Protein AF-A0A6I7D392-F1 (afdb_monomer_lite)

Organism: NCBI:txid1987580

Secondary structure (DSSP, 8-state):
--TTEEEETTEEEEHHHHHHHTT---HHHHHHHHHHTTTT-SSSS-HHHHHHHHHHHHHHHHHHHH--

Foldseek 3Di:
DDPQWDDDPNDTDGLVVVCVVVVVPQVLVSVLVSLVVCQPVPPPDHSVVSVVSSVVSVVVSVVVVVVD

pLDDT: mean 90.29, std 8.84, range [56.88, 97.75]

Sequence (68 aa):
MSKYDRPCKGVTIDVYDVLKAFEVTNPALQHLIKKALCAGLRGHKDKEQDLCEVLASAKRAIEMETEK

Radius of gyration: 13.15 Å; chains: 1; bounding box: 32×22×36 Å

Structure (mmCIF, N/CA/C/O backbone):
data_AF-A0A6I7D392-F1
#
_entry.id   AF-A0A6I7D392-F1
#
loop_
_atom_site.group_PDB
_atom_site.id
_atom_site.type_symbol
_atom_site.label_atom_id
_atom_site.label_alt_id
_atom_site.label_comp_id
_atom_site.label_asym_id
_atom_site.label_entity_id
_atom_site.label_seq_id
_atom_site.pdbx_PDB_ins_code
_atom_site.Cartn_x
_atom_site.Cartn_y
_atom_site.Cartn_z
_atom_site.occupancy
_atom_site.B_iso_or_equiv
_atom_site.auth_seq_id
_atom_site.auth_comp_id
_atom_site.auth_asym_id
_atom_site.auth_atom_id
_atom_site.pdbx_PDB_model_num
ATOM 1 N N . MET A 1 1 ? 1.466 7.227 -18.820 1.00 67.44 1 MET A N 1
ATOM 2 C CA . MET A 1 1 ? 1.786 6.263 -17.752 1.00 67.44 1 MET A CA 1
ATOM 3 C C . MET A 1 1 ? 1.865 7.010 -16.433 1.00 67.44 1 MET A C 1
ATOM 5 O O . MET A 1 1 ? 2.657 7.939 -16.311 1.00 67.44 1 MET A O 1
ATOM 9 N N . SER A 1 2 ? 0.993 6.671 -15.491 1.00 80.75 2 SER A N 1
ATOM 10 C CA . SER A 1 2 ? 1.034 7.139 -14.108 1.00 80.75 2 SER A CA 1
ATOM 11 C C . SER A 1 2 ? 2.276 6.592 -13.399 1.00 80.75 2 SER A C 1
ATOM 13 O O . SER A 1 2 ? 2.806 5.539 -13.747 1.00 80.75 2 SER A O 1
ATOM 15 N N . LYS A 1 3 ? 2.719 7.262 -12.328 1.00 79.38 3 LYS A N 1
ATOM 16 C CA . LYS A 1 3 ? 3.803 6.767 -11.453 1.00 79.38 3 LYS A CA 1
ATOM 17 C C . LYS A 1 3 ? 3.485 5.419 -10.785 1.00 79.38 3 LYS A C 1
ATOM 19 O O . LYS A 1 3 ? 4.388 4.776 -10.244 1.00 79.38 3 LYS A O 1
ATOM 24 N N . TYR A 1 4 ? 2.213 5.022 -10.804 1.00 86.44 4 TYR A N 1
ATOM 25 C CA . TYR A 1 4 ? 1.692 3.785 -10.228 1.00 86.44 4 TYR A CA 1
ATOM 26 C C . TYR A 1 4 ? 1.479 2.665 -11.250 1.00 86.44 4 TYR A C 1
ATOM 28 O O . TYR A 1 4 ? 1.212 1.542 -10.843 1.00 86.44 4 TYR A O 1
ATOM 36 N N . ASP A 1 5 ? 1.672 2.933 -12.539 1.00 90.62 5 ASP A N 1
ATOM 37 C CA . ASP A 1 5 ? 1.544 1.905 -13.566 1.00 90.62 5 ASP A CA 1
ATOM 38 C C . ASP A 1 5 ? 2.716 0.926 -13.476 1.00 90.62 5 ASP A C 1
ATOM 40 O O . ASP A 1 5 ? 3.883 1.334 -13.386 1.00 90.62 5 ASP A O 1
ATOM 44 N N . ARG A 1 6 ? 2.428 -0.376 -13.500 1.00 90.62 6 ARG A N 1
ATOM 45 C CA . ARG A 1 6 ? 3.440 -1.436 -13.507 1.00 90.62 6 ARG A CA 1
ATOM 46 C C . ARG A 1 6 ? 3.149 -2.462 -14.602 1.00 90.62 6 ARG A C 1
ATOM 48 O O . ARG A 1 6 ? 2.057 -3.029 -14.612 1.00 90.62 6 ARG A O 1
ATOM 55 N N . PRO A 1 7 ? 4.102 -2.736 -15.513 1.00 92.56 7 PRO A N 1
ATOM 56 C CA . PRO A 1 7 ? 3.949 -3.819 -16.473 1.00 92.56 7 PRO A CA 1
ATOM 57 C C . PRO A 1 7 ? 4.037 -5.166 -15.746 1.00 92.56 7 PRO A C 1
ATOM 59 O O . PRO A 1 7 ? 4.958 -5.410 -14.967 1.00 92.56 7 PRO A O 1
ATOM 62 N N . CYS A 1 8 ? 3.085 -6.054 -16.005 1.00 91.69 8 CYS A N 1
ATOM 63 C CA . CYS A 1 8 ? 3.020 -7.390 -15.430 1.00 91.69 8 CYS A CA 1
ATOM 64 C C . CYS A 1 8 ? 2.391 -8.342 -16.450 1.00 91.69 8 CYS A C 1
ATOM 66 O O . CYS A 1 8 ? 1.274 -8.115 -16.900 1.00 91.69 8 CYS A O 1
ATOM 68 N N . LYS A 1 9 ? 3.104 -9.411 -16.833 1.00 93.31 9 LYS A N 1
ATOM 69 C CA . LYS A 1 9 ? 2.603 -10.458 -17.750 1.00 93.31 9 LYS A CA 1
ATOM 70 C C . LYS A 1 9 ? 1.952 -9.923 -19.044 1.00 93.31 9 LYS A C 1
ATOM 72 O O . LYS A 1 9 ? 0.939 -10.446 -19.492 1.00 93.31 9 LYS A O 1
ATOM 77 N N . GLY A 1 10 ? 2.531 -8.885 -19.648 1.00 94.25 10 GLY A N 1
ATOM 78 C CA . GLY A 1 10 ? 2.046 -8.320 -20.916 1.00 94.25 10 GLY A CA 1
ATOM 79 C C . GLY A 1 10 ? 0.878 -7.335 -20.793 1.00 94.25 10 GLY A C 1
ATOM 80 O O . GLY A 1 10 ? 0.415 -6.836 -21.814 1.00 94.25 10 GLY A O 1
ATOM 81 N N . VAL A 1 11 ? 0.433 -7.009 -19.576 1.00 94.94 11 VAL A N 1
ATOM 82 C CA . VAL A 1 11 ? -0.544 -5.942 -19.314 1.00 94.94 11 VAL A CA 1
ATOM 83 C C . VAL A 1 11 ? 0.045 -4.879 -18.389 1.00 94.94 11 VAL A C 1
ATOM 85 O O . VAL A 1 11 ? 0.968 -5.149 -17.620 1.00 94.94 11 VAL A O 1
ATOM 88 N N . THR A 1 12 ? -0.487 -3.662 -18.452 1.00 94.50 12 THR A N 1
ATOM 89 C CA . THR A 1 12 ? -0.146 -2.588 -17.511 1.00 94.50 12 THR A CA 1
ATOM 90 C C . THR A 1 12 ? -1.182 -2.563 -16.397 1.00 94.50 12 THR A C 1
ATOM 92 O O . THR A 1 12 ? -2.372 -2.452 -16.672 1.00 94.50 12 THR A O 1
ATOM 95 N N . ILE A 1 13 ? -0.729 -2.673 -15.151 1.00 93.31 13 ILE A N 1
ATOM 96 C CA . ILE A 1 13 ? -1.574 -2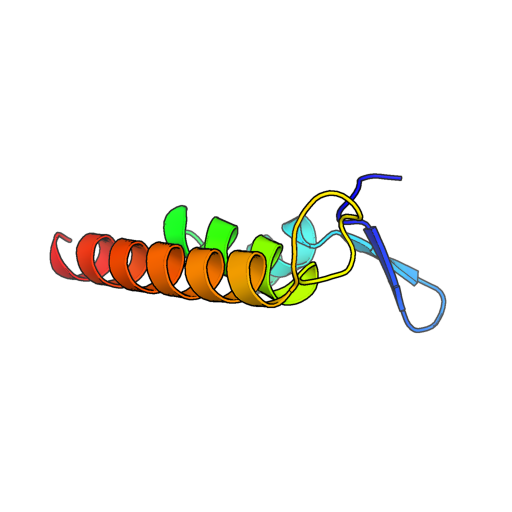.627 -13.957 1.00 93.31 13 ILE A CA 1
ATOM 97 C C . ILE A 1 13 ? -1.432 -1.248 -13.311 1.00 93.31 13 ILE A C 1
ATOM 99 O O . ILE A 1 13 ? -0.314 -0.867 -12.959 1.00 93.31 13 ILE A O 1
ATOM 103 N N . ASP A 1 14 ? -2.540 -0.532 -13.107 1.00 91.81 14 ASP A N 1
ATOM 104 C CA . ASP A 1 14 ? -2.581 0.635 -12.218 1.00 91.81 14 ASP A CA 1
ATOM 105 C C . ASP A 1 14 ? -2.879 0.169 -10.779 1.00 91.81 14 ASP A C 1
ATOM 107 O O . ASP A 1 14 ? -3.808 -0.601 -10.526 1.00 91.81 14 ASP A O 1
ATOM 111 N N . VAL A 1 15 ? -2.102 0.647 -9.802 1.00 92.25 15 VAL A N 1
ATOM 112 C CA . VAL A 1 15 ? -2.352 0.391 -8.373 1.00 92.25 15 VAL A CA 1
ATOM 113 C C . VAL A 1 15 ? -3.765 0.810 -7.960 1.00 92.25 15 VAL A C 1
ATOM 115 O O . VAL A 1 15 ? -4.348 0.157 -7.101 1.00 92.25 15 VAL A O 1
ATOM 118 N N . TYR A 1 16 ? -4.339 1.865 -8.542 1.00 92.19 16 TYR A N 1
ATOM 119 C CA . TYR A 1 16 ? -5.705 2.277 -8.206 1.00 92.19 16 TYR A CA 1
ATOM 120 C C . TYR A 1 16 ? -6.760 1.244 -8.622 1.00 92.19 16 TYR A C 1
ATOM 122 O O . TYR A 1 16 ? -7.711 1.028 -7.869 1.00 92.19 16 TYR A O 1
ATOM 130 N N . ASP A 1 17 ? -6.564 0.554 -9.748 1.00 94.25 17 ASP A N 1
ATOM 131 C CA . ASP A 1 17 ? -7.449 -0.536 -10.170 1.00 94.25 17 ASP A CA 1
ATOM 132 C C . ASP A 1 17 ? -7.352 -1.724 -9.211 1.00 94.25 17 ASP A C 1
ATOM 134 O O . ASP A 1 17 ? -8.368 -2.319 -8.856 1.00 94.25 17 ASP A O 1
ATOM 138 N N . VAL A 1 18 ? -6.149 -2.021 -8.708 1.00 94.75 18 VAL A N 1
ATOM 139 C CA . VAL A 1 18 ? -5.943 -3.047 -7.673 1.00 94.75 18 VAL A CA 1
ATOM 140 C C . VAL A 1 18 ? -6.644 -2.655 -6.373 1.00 94.75 18 VAL A C 1
ATOM 142 O O . VAL A 1 18 ? -7.372 -3.461 -5.804 1.00 94.75 18 VAL A O 1
ATOM 145 N N . LEU A 1 19 ? -6.484 -1.411 -5.910 1.00 96.62 19 LEU A N 1
ATOM 146 C CA . LEU A 1 19 ? -7.166 -0.927 -4.704 1.00 96.62 19 LEU A CA 1
ATOM 147 C C . LEU A 1 19 ? -8.688 -1.056 -4.827 1.00 96.62 19 LEU A C 1
ATOM 149 O O . LEU A 1 19 ? -9.343 -1.468 -3.873 1.00 96.62 19 LEU A O 1
ATOM 153 N N . LYS A 1 20 ? -9.239 -0.744 -6.005 1.00 96.31 20 LYS A N 1
ATOM 154 C CA . LYS A 1 20 ? -10.667 -0.895 -6.292 1.00 96.31 20 LYS A CA 1
ATOM 155 C C . LYS A 1 20 ? -11.096 -2.364 -6.331 1.00 96.31 20 LYS A C 1
ATOM 157 O O . LYS A 1 20 ? -12.127 -2.692 -5.759 1.00 96.31 20 LYS A O 1
ATOM 162 N N . ALA A 1 21 ? -10.317 -3.237 -6.969 1.00 97.00 21 ALA A N 1
ATOM 163 C CA . ALA A 1 21 ? -10.617 -4.666 -7.081 1.00 97.00 21 ALA A CA 1
ATOM 164 C C . ALA A 1 21 ? -10.640 -5.389 -5.724 1.00 97.00 21 ALA A C 1
ATOM 166 O O . ALA A 1 21 ? -11.383 -6.349 -5.557 1.00 97.00 21 ALA A O 1
ATOM 167 N N . PHE A 1 22 ? -9.845 -4.917 -4.762 1.00 97.31 22 PHE A N 1
ATOM 168 C CA . PHE A 1 22 ? -9.821 -5.415 -3.383 1.00 97.31 22 PHE A CA 1
ATOM 169 C C . PHE A 1 22 ? -10.729 -4.615 -2.432 1.00 97.31 22 PHE A C 1
ATOM 171 O O . PHE A 1 22 ? -10.634 -4.787 -1.220 1.00 97.31 22 PHE A O 1
ATOM 178 N N . GLU A 1 23 ? -11.567 -3.715 -2.961 1.00 97.12 23 GLU A N 1
ATOM 179 C CA . GLU A 1 23 ? -12.499 -2.879 -2.189 1.00 97.12 23 GLU A CA 1
ATOM 180 C C . GLU A 1 23 ? -11.829 -2.106 -1.037 1.00 97.12 23 GLU A C 1
ATOM 182 O O . GLU A 1 23 ? -12.400 -1.886 0.033 1.00 97.12 23 GLU A O 1
ATOM 187 N N . VAL A 1 24 ? -10.592 -1.647 -1.249 1.00 96.56 24 VAL A N 1
ATOM 188 C CA . VAL A 1 24 ? -9.851 -0.877 -0.247 1.00 96.56 24 VAL A CA 1
ATOM 189 C C . VAL A 1 24 ? -10.455 0.523 -0.141 1.00 96.56 24 VAL A C 1
ATOM 191 O O . VAL A 1 24 ? -10.136 1.416 -0.925 1.00 96.56 24 VAL A O 1
ATOM 194 N N . THR A 1 25 ? -11.316 0.737 0.851 1.00 95.12 25 THR A N 1
ATOM 195 C CA . THR A 1 25 ? -12.021 2.014 1.069 1.00 95.12 25 THR A CA 1
ATOM 196 C C . THR A 1 25 ? -11.319 2.941 2.057 1.00 95.12 25 THR A C 1
ATOM 198 O O . THR A 1 25 ? -11.469 4.159 1.968 1.00 95.12 25 THR A O 1
ATOM 201 N N . ASN A 1 26 ? -10.515 2.398 2.976 1.00 96.31 26 ASN A N 1
ATOM 202 C CA . ASN A 1 26 ? -9.792 3.198 3.960 1.00 96.31 26 ASN A CA 1
ATOM 203 C C . ASN A 1 26 ? -8.674 4.018 3.279 1.00 96.31 26 ASN A C 1
ATOM 205 O O . ASN A 1 26 ? -7.734 3.434 2.727 1.00 96.31 26 ASN A O 1
ATOM 209 N N . PRO A 1 27 ? -8.715 5.363 3.332 1.00 95.25 27 PRO A N 1
ATOM 210 C CA . PRO A 1 27 ? -7.754 6.202 2.618 1.00 95.25 27 PRO A CA 1
ATOM 211 C C . PRO A 1 27 ? -6.321 6.056 3.152 1.00 95.25 27 PRO A C 1
ATOM 213 O O . PRO A 1 27 ? -5.365 6.090 2.374 1.00 95.25 27 PRO A O 1
ATOM 216 N N . ALA A 1 28 ? -6.135 5.836 4.458 1.00 96.69 28 ALA A N 1
ATOM 217 C CA . ALA A 1 28 ? -4.812 5.588 5.026 1.00 96.69 28 ALA A CA 1
ATOM 218 C C . ALA A 1 28 ? -4.241 4.240 4.554 1.00 96.69 28 ALA A C 1
ATOM 220 O O . ALA A 1 28 ? -3.054 4.158 4.222 1.00 96.69 28 ALA A O 1
ATOM 221 N N . LEU A 1 29 ? -5.093 3.219 4.414 1.00 96.69 29 LEU A N 1
ATOM 222 C CA . LEU A 1 29 ? -4.709 1.923 3.853 1.00 96.69 29 LEU A CA 1
ATOM 223 C C . LEU A 1 29 ? -4.358 2.020 2.358 1.00 96.69 29 LEU A C 1
ATOM 225 O O . LEU A 1 29 ? -3.365 1.442 1.915 1.00 96.69 29 LEU A O 1
ATOM 229 N N . GLN A 1 30 ? -5.091 2.823 1.581 1.00 96.25 30 GLN A N 1
ATOM 230 C CA . GLN A 1 30 ? -4.730 3.113 0.187 1.00 96.25 30 GLN A CA 1
ATOM 231 C C . GLN A 1 30 ? -3.343 3.770 0.083 1.00 96.25 30 GLN A C 1
ATOM 233 O O . GLN A 1 30 ? -2.526 3.397 -0.766 1.00 96.25 30 GLN A O 1
ATOM 238 N N . HIS A 1 31 ? -3.044 4.743 0.952 1.00 93.94 31 HIS A N 1
ATOM 239 C CA . HIS A 1 31 ? -1.724 5.375 1.006 1.00 93.94 31 HIS A CA 1
ATOM 240 C C . HIS A 1 31 ? -0.619 4.390 1.388 1.00 93.94 31 HIS A C 1
ATOM 242 O O . HIS A 1 31 ? 0.446 4.423 0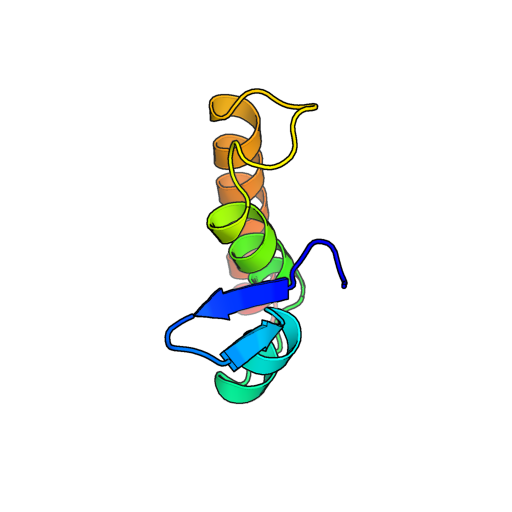.766 1.00 93.94 31 HIS A O 1
ATOM 248 N N . LEU A 1 32 ? -0.879 3.514 2.361 1.00 96.25 32 LEU A N 1
ATOM 249 C CA . LEU A 1 32 ? 0.037 2.454 2.770 1.00 96.25 32 LEU A CA 1
ATOM 250 C C . LEU A 1 32 ? 0.433 1.583 1.580 1.00 96.25 32 LEU A C 1
ATOM 252 O O . LEU A 1 32 ? 1.619 1.482 1.276 1.00 96.25 32 LEU A O 1
ATOM 256 N N . ILE A 1 33 ? -0.543 1.005 0.875 1.00 95.62 33 ILE A N 1
ATOM 257 C CA . ILE A 1 33 ? -0.293 0.065 -0.230 1.00 95.62 33 ILE A CA 1
ATOM 258 C C . ILE A 1 33 ? 0.511 0.749 -1.339 1.00 95.62 3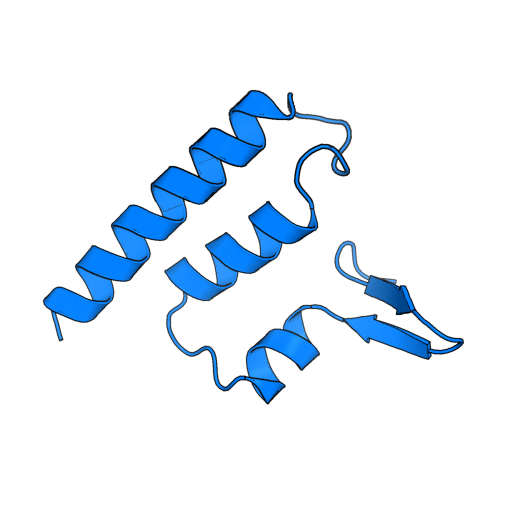3 ILE A C 1
ATOM 260 O O . ILE A 1 33 ? 1.514 0.217 -1.817 1.00 95.62 33 ILE A O 1
ATOM 264 N N . LYS A 1 34 ? 0.136 1.981 -1.700 1.00 91.81 34 LYS A N 1
ATOM 265 C CA . LYS A 1 34 ? 0.849 2.766 -2.718 1.00 91.81 34 LYS A CA 1
ATOM 266 C C . LYS A 1 34 ? 2.300 3.052 -2.340 1.00 91.81 34 LYS A C 1
ATOM 268 O O . LYS A 1 34 ? 3.148 3.089 -3.229 1.00 91.81 34 LYS A O 1
ATOM 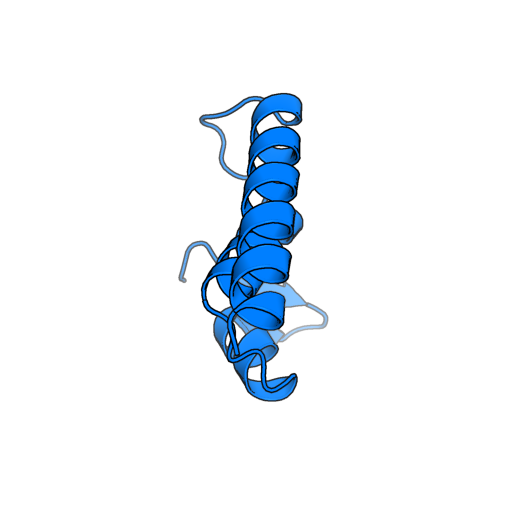273 N N . LYS A 1 35 ? 2.585 3.307 -1.060 1.00 90.81 35 LYS A N 1
ATOM 274 C CA . LYS A 1 35 ? 3.954 3.517 -0.571 1.00 90.81 35 LYS A CA 1
ATOM 275 C C . LYS A 1 35 ? 4.730 2.204 -0.545 1.00 90.81 35 LYS A C 1
ATOM 277 O O . LYS A 1 35 ? 5.829 2.166 -1.081 1.00 90.81 35 LYS A O 1
ATOM 282 N N . ALA A 1 36 ? 4.133 1.131 -0.030 1.00 93.31 36 ALA A N 1
ATOM 283 C CA . ALA A 1 36 ? 4.763 -0.183 0.067 1.00 93.31 36 ALA A CA 1
ATOM 284 C C . ALA A 1 36 ? 5.175 -0.732 -1.309 1.00 93.31 36 ALA A C 1
ATOM 286 O O . ALA A 1 36 ? 6.313 -1.158 -1.484 1.00 93.31 36 ALA A O 1
ATOM 287 N N . LEU A 1 37 ? 4.299 -0.633 -2.316 1.00 91.62 37 LEU A N 1
ATOM 288 C CA . LEU A 1 37 ? 4.594 -1.073 -3.688 1.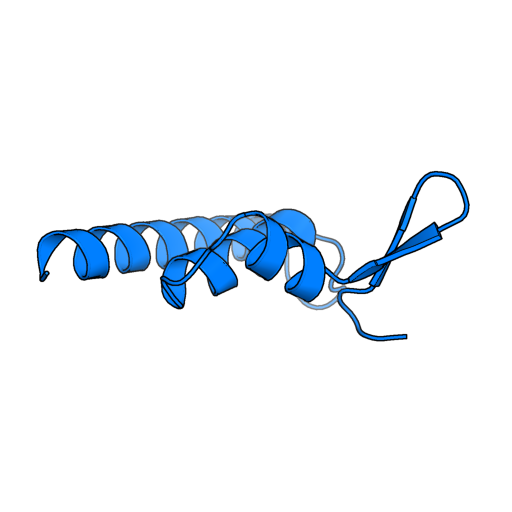00 91.62 37 LEU A CA 1
ATOM 289 C C . LEU A 1 37 ? 5.646 -0.207 -4.404 1.00 91.62 37 LEU A C 1
ATOM 291 O O . LEU A 1 37 ? 6.206 -0.626 -5.415 1.00 91.62 37 LEU A O 1
ATOM 295 N N . CYS A 1 38 ? 5.889 1.017 -3.927 1.00 87.31 38 CYS A N 1
ATOM 296 C CA . CYS A 1 38 ? 6.811 1.971 -4.549 1.00 87.31 38 CYS A CA 1
ATOM 297 C C . CYS A 1 38 ? 8.068 2.261 -3.711 1.00 87.31 38 CYS A C 1
ATOM 299 O O . CYS A 1 38 ? 8.840 3.136 -4.107 1.00 87.31 38 CYS A O 1
ATOM 301 N N . ALA A 1 39 ? 8.274 1.575 -2.584 1.00 87.81 39 ALA A N 1
ATOM 302 C CA . ALA A 1 39 ? 9.372 1.856 -1.662 1.00 87.81 39 ALA A CA 1
ATOM 303 C C . ALA A 1 39 ? 10.737 1.644 -2.337 1.00 87.81 39 ALA A C 1
ATOM 305 O O . ALA A 1 39 ? 10.997 0.589 -2.916 1.00 87.81 39 ALA A O 1
ATOM 306 N N . GLY A 1 40 ? 11.603 2.658 -2.289 1.00 81.00 40 GLY A N 1
ATOM 307 C CA . GLY A 1 40 ? 12.920 2.643 -2.933 1.00 81.00 40 GLY A CA 1
ATOM 308 C C . GLY A 1 40 ? 12.901 2.815 -4.459 1.00 81.00 40 GLY A C 1
ATOM 309 O O . GLY A 1 40 ? 13.958 2.830 -5.079 1.00 81.00 40 GLY A O 1
ATOM 310 N N . LEU A 1 41 ? 11.727 2.981 -5.083 1.00 80.81 41 LEU A N 1
ATOM 311 C CA . LEU A 1 41 ? 11.593 3.188 -6.535 1.00 80.81 41 LEU A CA 1
ATOM 312 C C . LEU A 1 41 ? 11.423 4.664 -6.924 1.00 80.81 41 LEU A C 1
ATOM 314 O O . LEU A 1 41 ? 11.393 4.993 -8.106 1.00 80.81 41 LEU A O 1
ATOM 318 N N . ARG A 1 42 ? 11.252 5.565 -5.947 1.00 67.94 42 ARG A N 1
ATOM 319 C CA . ARG A 1 42 ? 10.870 6.969 -6.194 1.00 67.94 42 ARG A CA 1
ATOM 320 C C . ARG A 1 42 ? 12.046 7.940 -6.302 1.00 67.94 42 ARG A C 1
ATOM 322 O O . ARG A 1 42 ? 11.799 9.133 -6.441 1.00 67.94 42 ARG A O 1
ATOM 329 N N . GLY A 1 43 ? 13.288 7.452 -6.233 1.00 65.62 43 GLY A N 1
ATOM 330 C CA . GLY A 1 43 ? 14.529 8.190 -6.526 1.00 65.62 43 GLY A CA 1
ATOM 331 C C . GLY A 1 43 ? 14.899 9.348 -5.585 1.00 65.62 43 GLY A C 1
ATOM 332 O O . GLY A 1 43 ? 16.060 9.727 -5.535 1.00 65.62 43 GLY A O 1
ATOM 333 N N . HIS A 1 44 ? 13.945 9.900 -4.830 1.00 69.00 44 HIS A N 1
ATOM 334 C CA . HIS A 1 44 ? 14.141 11.074 -3.971 1.00 69.00 44 HIS A CA 1
ATOM 335 C C . HIS A 1 44 ? 14.315 10.755 -2.481 1.00 69.00 44 HIS A C 1
ATOM 337 O O . HIS A 1 44 ? 14.744 11.626 -1.730 1.00 69.00 44 HIS A O 1
ATOM 343 N N . LYS A 1 45 ? 13.934 9.555 -2.033 1.00 71.38 45 LYS A N 1
ATOM 344 C CA . LYS A 1 45 ? 13.939 9.160 -0.618 1.00 71.38 45 LYS A CA 1
ATOM 345 C C . LYS A 1 45 ? 14.716 7.867 -0.422 1.00 71.38 45 LYS A C 1
ATOM 347 O O . LYS A 1 45 ? 14.725 7.015 -1.311 1.00 71.38 45 LYS A O 1
ATOM 352 N N . ASP A 1 46 ? 15.330 7.740 0.750 1.00 84.06 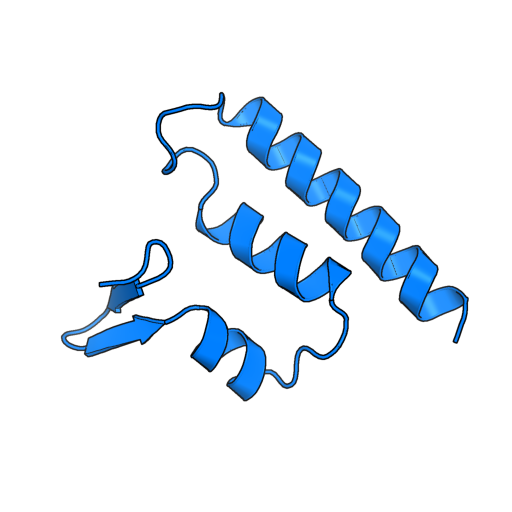46 ASP A N 1
ATOM 353 C CA . ASP A 1 46 ? 15.920 6.485 1.202 1.00 84.06 46 ASP A CA 1
ATOM 354 C C . ASP A 1 46 ? 14.820 5.431 1.407 1.00 84.06 46 ASP A C 1
ATOM 356 O O . ASP A 1 46 ? 13.699 5.736 1.829 1.00 84.06 46 ASP A O 1
ATOM 360 N N . LYS A 1 47 ? 15.146 4.175 1.114 1.00 86.00 47 LYS A N 1
ATOM 361 C CA . LYS A 1 47 ? 14.253 3.033 1.294 1.00 86.00 47 LYS A CA 1
ATOM 362 C C . LYS A 1 47 ? 13.795 2.913 2.748 1.00 86.00 47 LYS A C 1
ATOM 364 O O . LYS A 1 47 ? 12.640 2.565 2.982 1.00 86.00 47 LYS A O 1
ATOM 369 N N . GLU A 1 48 ? 14.663 3.222 3.712 1.00 90.62 48 GLU A N 1
ATOM 370 C CA . GLU A 1 48 ? 14.303 3.247 5.135 1.00 90.62 48 GLU A CA 1
ATOM 371 C C . GLU A 1 48 ? 13.186 4.262 5.418 1.00 90.62 48 GLU A C 1
ATOM 373 O O . GLU A 1 48 ? 12.174 3.923 6.035 1.00 90.62 48 GLU A O 1
ATOM 378 N N . GLN A 1 49 ? 13.311 5.479 4.885 1.00 90.50 49 GLN A N 1
ATOM 379 C CA . GLN A 1 49 ? 12.300 6.526 5.032 1.00 90.50 49 GLN A CA 1
ATOM 380 C C . GLN A 1 49 ? 10.952 6.102 4.429 1.00 90.50 49 GLN A C 1
ATOM 382 O O . GLN A 1 49 ? 9.904 6.322 5.041 1.00 90.50 49 GLN A O 1
ATOM 387 N N . ASP A 1 50 ? 10.959 5.458 3.259 1.00 90.19 50 ASP A N 1
ATOM 388 C CA . ASP A 1 50 ? 9.735 4.938 2.641 1.00 90.19 50 ASP A CA 1
ATOM 389 C C . ASP A 1 50 ? 9.058 3.872 3.525 1.00 90.19 50 ASP A C 1
ATOM 391 O O . ASP A 1 50 ? 7.832 3.878 3.668 1.00 90.19 50 ASP A O 1
ATOM 395 N N . LEU A 1 51 ? 9.832 2.988 4.164 1.00 92.88 51 LEU A N 1
ATOM 396 C CA . LEU A 1 51 ? 9.305 1.976 5.088 1.00 92.88 51 LEU A CA 1
ATOM 397 C C . LEU A 1 51 ? 8.732 2.602 6.368 1.00 92.88 51 LEU A C 1
ATOM 399 O O . LEU A 1 51 ? 7.648 2.215 6.812 1.00 92.88 51 LEU A O 1
ATOM 403 N N . CYS A 1 52 ? 9.390 3.618 6.928 1.00 94.69 52 CYS A N 1
ATOM 404 C CA . CYS A 1 52 ? 8.857 4.391 8.052 1.00 94.69 52 CYS A CA 1
ATOM 405 C C . CYS A 1 52 ? 7.520 5.065 7.695 1.00 94.69 52 CYS A C 1
ATOM 407 O O . CYS A 1 52 ? 6.575 5.063 8.487 1.00 94.69 52 CYS A O 1
ATOM 409 N N . GLU A 1 53 ? 7.390 5.586 6.474 1.00 93.75 53 GLU A N 1
ATOM 410 C CA . GLU A 1 53 ? 6.145 6.179 5.986 1.00 93.75 53 GLU A CA 1
ATOM 411 C C . GLU A 1 53 ? 5.024 5.157 5.753 1.00 93.75 53 GLU A C 1
ATOM 413 O O . GLU A 1 53 ? 3.849 5.517 5.886 1.00 93.75 53 GLU A O 1
ATOM 418 N N . VAL A 1 54 ? 5.362 3.909 5.412 1.00 95.12 54 VAL A N 1
ATOM 419 C CA . VAL A 1 54 ? 4.420 2.778 5.361 1.00 95.12 54 VAL A CA 1
ATOM 420 C C . VAL A 1 54 ? 3.901 2.467 6.765 1.00 95.12 54 VAL A C 1
ATOM 422 O O . VAL A 1 54 ? 2.686 2.384 6.951 1.00 95.12 54 VAL A O 1
ATOM 425 N N . LEU A 1 55 ? 4.788 2.377 7.764 1.00 96.81 55 LEU A N 1
ATOM 426 C CA . LEU A 1 55 ? 4.409 2.149 9.165 1.00 96.81 55 LEU A CA 1
ATOM 427 C C . LEU A 1 55 ? 3.490 3.254 9.701 1.00 96.81 55 LEU A C 1
ATOM 429 O O . LEU A 1 55 ? 2.488 2.962 10.352 1.00 96.81 55 LEU A O 1
ATOM 433 N N . ALA A 1 56 ? 3.793 4.519 9.403 1.00 96.88 56 ALA A N 1
ATOM 434 C CA . ALA A 1 56 ? 2.946 5.644 9.793 1.00 96.88 56 ALA A CA 1
ATOM 435 C C . ALA A 1 56 ? 1.541 5.551 9.170 1.00 96.88 56 ALA A C 1
ATOM 437 O O . ALA A 1 56 ? 0.539 5.760 9.853 1.00 96.88 56 ALA A O 1
ATOM 438 N N . SER A 1 57 ? 1.451 5.180 7.888 1.00 97.31 57 SER A N 1
ATOM 439 C CA . SER A 1 57 ? 0.162 4.962 7.222 1.00 97.31 57 SER A CA 1
ATOM 440 C C . SER A 1 57 ? -0.605 3.761 7.796 1.00 97.31 57 SER A C 1
ATOM 442 O O . SER A 1 57 ? -1.829 3.823 7.866 1.00 97.31 57 SER A O 1
ATOM 444 N N . ALA A 1 58 ? 0.087 2.717 8.268 1.00 97.50 58 ALA A N 1
ATOM 445 C CA . ALA A 1 58 ? -0.538 1.561 8.920 1.00 97.50 58 ALA A CA 1
ATOM 446 C C . ALA A 1 58 ? -1.191 1.942 10.248 1.00 97.50 58 ALA A C 1
ATOM 448 O O . ALA A 1 58 ? -2.358 1.629 10.471 1.00 97.50 58 ALA A O 1
ATOM 449 N N . LYS A 1 59 ? -0.459 2.677 11.096 1.00 97.75 59 LYS A N 1
ATOM 450 C CA . LYS A 1 59 ? -0.983 3.196 12.366 1.00 97.75 59 LYS A CA 1
ATOM 451 C C . LYS A 1 59 ? -2.238 4.031 12.139 1.00 97.75 59 LYS A C 1
ATOM 453 O O . LYS A 1 59 ? -3.263 3.767 12.756 1.00 97.75 59 LYS A O 1
ATOM 458 N N . ARG A 1 60 ? -2.195 4.952 11.168 1.00 97.19 60 ARG A N 1
ATOM 459 C CA . ARG A 1 60 ? -3.358 5.783 10.843 1.00 97.19 60 ARG A CA 1
ATOM 460 C C . ARG A 1 60 ? -4.547 4.969 10.330 1.00 97.19 60 ARG A C 1
ATOM 462 O O . ARG A 1 60 ? -5.682 5.291 10.656 1.00 97.19 60 ARG A O 1
ATOM 469 N N . ALA A 1 61 ? -4.310 3.925 9.536 1.00 96.94 61 ALA A N 1
ATOM 470 C CA . ALA A 1 61 ? -5.384 3.050 9.075 1.00 96.94 61 ALA A CA 1
ATOM 471 C C . ALA A 1 61 ? -6.072 2.336 10.247 1.00 96.94 61 ALA A C 1
ATOM 473 O O . ALA A 1 61 ? -7.297 2.317 10.282 1.00 96.94 61 ALA A O 1
ATOM 474 N N . ILE A 1 62 ? -5.301 1.827 11.216 1.00 96.81 62 ILE A N 1
ATOM 475 C CA . ILE A 1 62 ? -5.824 1.178 12.430 1.00 96.81 62 ILE A CA 1
ATOM 476 C C . ILE A 1 62 ? -6.659 2.156 13.264 1.00 96.81 62 ILE A C 1
ATOM 478 O O . ILE A 1 62 ? -7.771 1.810 13.656 1.00 96.81 62 ILE A O 1
ATOM 482 N N . GLU A 1 63 ? -6.159 3.373 13.500 1.00 96.25 63 GLU A N 1
ATOM 483 C CA . GLU A 1 63 ? -6.910 4.433 14.194 1.00 96.25 63 GLU A CA 1
ATOM 484 C C . GLU A 1 63 ? -8.269 4.671 13.522 1.00 96.25 63 GLU A C 1
ATOM 486 O O . GLU A 1 63 ? -9.304 4.614 14.176 1.00 96.25 63 GLU A O 1
ATOM 491 N N . MET A 1 64 ? -8.279 4.834 12.195 1.00 94.62 64 MET A N 1
ATOM 492 C CA . MET A 1 64 ? -9.507 5.070 11.429 1.00 94.62 64 MET A CA 1
ATOM 493 C C . MET A 1 64 ? -10.478 3.883 11.410 1.00 94.62 64 MET A C 1
ATOM 495 O O . MET A 1 64 ? -11.666 4.101 11.208 1.00 94.62 64 MET A O 1
ATOM 499 N N . GLU A 1 65 ? -10.006 2.642 11.556 1.00 91.94 65 GLU A N 1
ATOM 500 C CA . GLU A 1 65 ? -10.896 1.479 11.701 1.00 91.94 65 GLU A CA 1
ATOM 501 C C . GLU A 1 65 ? -11.432 1.329 13.128 1.00 91.94 65 GLU A C 1
ATOM 503 O O . GLU A 1 65 ? -12.499 0.760 13.314 1.00 91.94 65 GLU A O 1
ATOM 508 N N . THR A 1 66 ? -10.709 1.836 14.128 1.00 88.81 66 THR A N 1
ATOM 509 C CA . THR A 1 66 ? -11.099 1.745 15.545 1.00 88.81 66 THR A CA 1
ATOM 510 C C . THR A 1 66 ? -12.048 2.880 15.953 1.00 88.81 66 THR A C 1
ATOM 512 O O . THR A 1 66 ? -12.818 2.728 16.893 1.00 88.81 66 THR A O 1
ATOM 515 N N . GLU A 1 67 ? -12.000 4.018 15.252 1.00 79.62 67 GLU A N 1
ATOM 516 C CA . GLU A 1 67 ? -12.907 5.167 15.422 1.00 79.62 67 GLU A CA 1
ATOM 517 C C . GLU A 1 67 ? -14.272 5.003 14.711 1.00 79.62 67 GLU A C 1
ATOM 519 O O . GLU A 1 67 ? -15.115 5.895 14.821 1.00 79.62 67 GLU A O 1
ATOM 524 N N . LYS A 1 68 ? -14.490 3.910 13.966 1.00 56.88 68 LYS A N 1
ATOM 525 C CA . LYS A 1 68 ? -15.771 3.582 13.310 1.00 56.88 68 LYS A CA 1
ATOM 526 C C . LYS A 1 68 ? -16.710 2.822 14.238 1.00 56.88 68 LYS A C 1
ATOM 528 O O . LYS A 1 68 ? -17.928 3.088 14.133 1.00 56.88 68 LYS A O 1
#